Protein AF-A0A6B3F1A6-F1 (afdb_monomer)

Mean predicted aligned error: 8.01 Å

Sequence (95 aa):
SVPAAGVPWFLTLFGRDSLLTSFFVLPYRPATAAATLRALAALQGTGYDAERGEEPGRIVHEVRHGELAHFRQVPYGRYYGSVDATPLFLALLGA

Structure (mmCIF, N/CA/C/O backbone):
data_AF-A0A6B3F1A6-F1
#
_entry.id   AF-A0A6B3F1A6-F1
#
loop_
_atom_site.group_PDB
_atom_site.id
_atom_site.type_symbol
_atom_site.label_atom_id
_atom_site.label_alt_id
_atom_site.label_comp_id
_atom_site.label_asym_id
_atom_site.label_entity_id
_atom_site.label_seq_id
_atom_site.pdbx_PDB_ins_code
_atom_site.Cartn_x
_atom_site.Cartn_y
_atom_site.Cartn_z
_atom_site.occupancy
_atom_site.B_iso_or_equiv
_atom_site.auth_seq_id
_atom_site.auth_comp_id
_atom_site.auth_asym_id
_atom_site.auth_atom_id
_atom_site.pdbx_PDB_model_num
ATOM 1 N N . SER A 1 1 ? -14.386 -7.659 3.840 1.00 48.28 1 SER A N 1
ATOM 2 C CA . SER A 1 1 ? -14.480 -7.275 2.418 1.00 48.28 1 SER A CA 1
ATOM 3 C C . SER A 1 1 ? -13.424 -6.223 2.140 1.00 48.28 1 SER A C 1
ATOM 5 O O . SER A 1 1 ? -13.051 -5.508 3.063 1.00 48.28 1 SER A O 1
ATOM 7 N N . VAL A 1 2 ? -12.904 -6.166 0.915 1.00 41.78 2 VAL A N 1
ATOM 8 C CA . VAL A 1 2 ? -11.955 -5.128 0.486 1.00 41.78 2 VAL A CA 1
ATOM 9 C C . VAL A 1 2 ? -12.767 -3.979 -0.123 1.00 41.78 2 VAL A C 1
ATOM 11 O O . VAL A 1 2 ? -13.635 -4.268 -0.951 1.00 41.78 2 VAL A O 1
ATOM 14 N N . PRO A 1 3 ? -12.572 -2.717 0.298 1.00 48.72 3 PRO A N 1
ATOM 15 C CA . PRO A 1 3 ? -13.253 -1.587 -0.323 1.00 48.72 3 PRO A CA 1
ATOM 16 C C . PRO A 1 3 ? -12.764 -1.415 -1.768 1.00 48.72 3 PRO A C 1
ATOM 18 O O . PRO A 1 3 ? -11.565 -1.405 -2.028 1.00 48.72 3 PRO A O 1
ATOM 21 N N . ALA A 1 4 ? -13.701 -1.306 -2.707 1.00 52.59 4 ALA A N 1
ATOM 22 C CA . ALA A 1 4 ? -13.416 -0.872 -4.071 1.00 52.59 4 ALA A CA 1
ATOM 23 C C . ALA A 1 4 ? -13.470 0.661 -4.121 1.00 52.59 4 ALA A C 1
ATOM 25 O O . ALA A 1 4 ? -14.292 1.261 -3.425 1.00 52.59 4 ALA A O 1
ATOM 26 N N . ALA A 1 5 ? -12.633 1.291 -4.948 1.00 50.53 5 ALA A N 1
ATOM 27 C CA . ALA A 1 5 ? -12.593 2.751 -5.066 1.00 50.53 5 ALA A CA 1
ATOM 28 C C . ALA A 1 5 ? -13.882 3.349 -5.685 1.00 50.53 5 ALA A C 1
ATOM 30 O O . ALA A 1 5 ? -14.141 4.538 -5.523 1.00 50.53 5 ALA A O 1
ATOM 31 N N . GLY A 1 6 ? -14.743 2.533 -6.314 1.00 39.03 6 GLY A N 1
ATOM 32 C CA . GLY A 1 6 ? -16.091 2.937 -6.739 1.00 39.03 6 GLY A CA 1
ATOM 33 C C . GLY A 1 6 ? -16.635 2.186 -7.963 1.00 39.03 6 GLY A C 1
ATOM 34 O O . GLY A 1 6 ? -15.917 1.864 -8.904 1.00 39.03 6 GLY A O 1
ATOM 35 N N . VAL A 1 7 ? -17.939 1.912 -7.983 1.00 33.25 7 VAL A N 1
ATOM 36 C CA . VAL A 1 7 ? -18.639 1.313 -9.140 1.00 33.25 7 VAL A CA 1
ATOM 37 C C . VAL A 1 7 ? -18.965 2.421 -10.161 1.00 33.25 7 VAL A C 1
ATOM 39 O O . VAL A 1 7 ? -19.289 3.525 -9.721 1.00 33.25 7 VAL A O 1
ATOM 42 N N . PRO A 1 8 ? -18.938 2.195 -11.496 1.00 39.56 8 PRO A N 1
ATOM 43 C CA . PRO A 1 8 ? -18.622 0.961 -12.231 1.00 39.56 8 PRO A CA 1
ATOM 44 C C . PRO A 1 8 ? -17.196 0.889 -12.808 1.00 39.56 8 PRO A C 1
ATOM 46 O O . PRO A 1 8 ? -16.825 -0.143 -13.356 1.00 39.56 8 PRO A O 1
ATOM 49 N N . TRP A 1 9 ? -16.387 1.941 -12.669 1.00 40.59 9 TRP A N 1
ATOM 50 C CA . TRP A 1 9 ? -15.084 2.049 -13.344 1.00 40.59 9 TRP A CA 1
ATOM 51 C C . TRP A 1 9 ? -13.866 1.809 -12.430 1.00 40.59 9 TRP A C 1
ATOM 53 O O . TRP A 1 9 ? -12.748 1.746 -12.932 1.00 40.59 9 TRP A O 1
ATOM 63 N N . PHE A 1 10 ? -14.068 1.616 -11.118 1.00 46.38 10 PHE A N 1
ATOM 64 C CA . PHE A 1 10 ? -13.009 1.373 -10.126 1.00 46.38 10 PHE A CA 1
ATOM 65 C C . PHE A 1 10 ? -13.259 0.100 -9.296 1.00 46.38 10 PHE A C 1
ATOM 67 O O . PHE A 1 10 ? -13.120 0.075 -8.069 1.00 46.38 10 PHE A O 1
ATOM 74 N N . LEU A 1 11 ? -13.612 -0.997 -9.974 1.00 48.34 11 LEU A N 1
ATOM 75 C CA . LEU A 1 11 ? -13.561 -2.364 -9.427 1.00 48.34 11 LEU A CA 1
ATOM 76 C C . LEU A 1 11 ? -12.113 -2.887 -9.424 1.00 48.34 11 LEU A C 1
ATOM 78 O O . LEU A 1 11 ? -11.812 -3.986 -9.885 1.00 48.34 11 LEU A O 1
ATOM 82 N N . THR A 1 12 ? -11.201 -2.053 -8.943 1.00 55.81 12 THR A N 1
ATOM 83 C CA . THR A 1 12 ? -9.759 -2.266 -8.954 1.00 55.81 12 THR A CA 1
ATOM 84 C C . THR A 1 12 ? -9.208 -1.887 -7.583 1.00 55.81 12 THR A C 1
ATOM 86 O O . THR A 1 12 ? -9.702 -0.971 -6.923 1.00 55.81 12 THR A O 1
ATOM 89 N N . LEU A 1 13 ? -8.223 -2.641 -7.095 1.00 66.69 13 LEU A N 1
ATOM 90 C CA . LEU A 1 13 ? -7.587 -2.348 -5.814 1.00 66.69 13 LEU A CA 1
ATOM 91 C C . LEU A 1 13 ? -6.656 -1.147 -5.998 1.00 66.69 13 LEU A C 1
ATOM 93 O O . LEU A 1 13 ? -5.626 -1.277 -6.659 1.00 66.69 13 LEU A O 1
ATOM 97 N N . PHE A 1 14 ? -7.000 -0.013 -5.388 1.00 83.44 14 PHE A N 1
ATOM 98 C CA . PHE A 1 14 ? -6.104 1.132 -5.240 1.00 83.44 14 PHE A CA 1
ATOM 99 C C . PHE A 1 14 ? -5.496 1.137 -3.842 1.00 83.44 14 PHE A C 1
ATOM 101 O O . PHE A 1 14 ? -6.224 1.195 -2.848 1.00 83.44 14 PHE A O 1
ATOM 108 N N . GLY A 1 15 ? -4.165 1.076 -3.757 1.00 86.94 15 GLY A N 1
ATOM 109 C CA . GLY A 1 15 ? -3.433 0.964 -2.497 1.00 86.94 15 GLY A CA 1
ATOM 110 C C . GLY A 1 15 ? -3.746 2.108 -1.541 1.00 86.94 15 GLY A C 1
ATOM 111 O O . GLY A 1 15 ? -4.259 1.868 -0.451 1.00 86.94 15 GLY A O 1
ATOM 112 N N . ARG A 1 16 ? -3.509 3.355 -1.972 1.00 94.25 16 ARG A N 1
ATOM 113 C CA . ARG A 1 16 ? -3.753 4.567 -1.166 1.00 94.25 16 ARG A CA 1
ATOM 114 C C . ARG A 1 16 ? -5.186 4.627 -0.645 1.00 94.25 16 ARG A C 1
ATOM 116 O O . ARG A 1 16 ? -5.395 4.775 0.556 1.00 94.25 16 ARG A O 1
ATOM 123 N N . ASP A 1 17 ? -6.155 4.503 -1.540 1.00 92.31 17 ASP A N 1
ATOM 124 C CA . ASP A 1 17 ? -7.561 4.726 -1.204 1.00 92.31 17 ASP A CA 1
ATOM 125 C C . ASP A 1 17 ? -8.067 3.649 -0.245 1.00 92.31 17 ASP A C 1
ATOM 127 O O . ASP A 1 17 ? -8.760 3.949 0.730 1.00 92.31 17 ASP A O 1
ATOM 131 N N . SER A 1 18 ? -7.643 2.400 -0.459 1.00 92.19 18 SER A N 1
ATOM 132 C CA . SER A 1 18 ? -7.953 1.292 0.444 1.00 92.19 18 SER A CA 1
ATOM 133 C C . SER A 1 18 ? -7.319 1.493 1.819 1.00 92.19 18 SER A C 1
ATOM 135 O O . SER A 1 18 ? -7.968 1.226 2.828 1.00 92.19 18 SER A O 1
ATOM 137 N N . LEU A 1 19 ? -6.072 1.976 1.879 1.00 96.50 19 LEU A N 1
ATOM 138 C CA . LEU A 1 19 ? -5.355 2.235 3.131 1.00 96.50 19 LEU A CA 1
ATOM 139 C C . LEU A 1 19 ? -6.002 3.364 3.936 1.00 96.50 19 LEU A C 1
ATOM 141 O O . LEU A 1 19 ? -6.295 3.168 5.113 1.00 96.50 19 LEU A O 1
ATOM 145 N N . LEU A 1 20 ? -6.280 4.509 3.309 1.00 96.50 20 LEU A N 1
ATOM 146 C CA . LEU A 1 20 ? -6.928 5.644 3.975 1.00 96.50 20 LEU A CA 1
ATOM 147 C C . LEU A 1 20 ? -8.347 5.300 4.431 1.00 96.50 20 LEU A C 1
ATOM 149 O O . LEU A 1 20 ? -8.720 5.590 5.567 1.00 96.50 20 LEU A O 1
ATOM 153 N N . THR A 1 21 ? -9.120 4.618 3.583 1.00 95.00 21 THR A N 1
ATOM 154 C CA . THR A 1 21 ? -10.462 4.153 3.955 1.00 95.00 21 THR A CA 1
ATOM 155 C C . THR A 1 21 ? -10.391 3.219 5.157 1.00 95.00 21 THR A C 1
ATOM 157 O O . THR A 1 21 ? -11.127 3.412 6.124 1.00 95.00 21 THR A O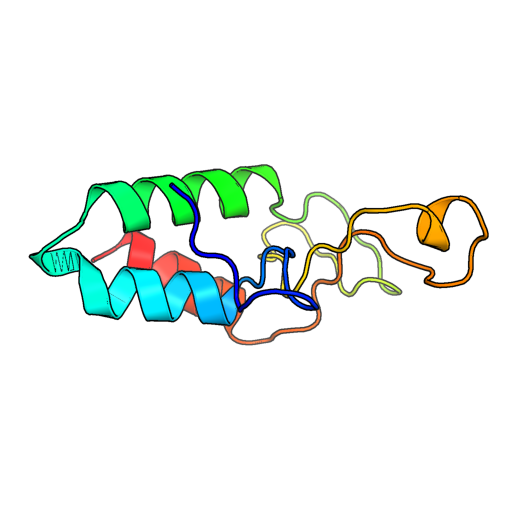 1
ATOM 160 N N . SER A 1 22 ? -9.482 2.237 5.131 1.00 95.88 22 SER A N 1
ATOM 161 C CA . SER A 1 22 ? -9.274 1.315 6.249 1.00 95.88 22 SER A CA 1
ATOM 162 C C . SER A 1 22 ? -8.853 2.029 7.530 1.00 95.88 22 SER A C 1
ATOM 164 O O . SER A 1 22 ? -9.329 1.649 8.597 1.00 95.88 22 SER A O 1
ATOM 166 N N . PHE A 1 23 ? -8.027 3.071 7.431 1.00 96.44 23 PHE A N 1
ATOM 167 C CA . PHE A 1 23 ? -7.655 3.919 8.561 1.00 96.44 23 PHE A CA 1
ATOM 168 C C . PHE A 1 23 ? -8.861 4.621 9.183 1.00 96.44 23 PHE A C 1
ATOM 170 O O . PHE A 1 23 ? -9.067 4.533 10.392 1.00 96.44 23 PHE A O 1
ATOM 177 N N . PHE A 1 24 ? -9.690 5.282 8.372 1.00 96.75 24 PHE A N 1
ATOM 178 C CA . PHE A 1 24 ? -10.846 6.023 8.882 1.00 96.75 24 PHE A CA 1
ATOM 179 C C . PHE A 1 24 ? -11.884 5.123 9.549 1.00 96.75 24 PHE A C 1
ATOM 181 O O . PHE A 1 24 ? -12.519 5.528 10.522 1.00 96.75 24 PHE A O 1
ATOM 188 N N . VAL A 1 25 ? -12.053 3.894 9.056 1.00 96.12 25 VAL A N 1
ATOM 189 C CA . VAL A 1 25 ? -13.011 2.946 9.638 1.00 96.12 25 VAL A CA 1
ATOM 190 C C . VAL A 1 25 ? -12.403 2.049 10.715 1.00 96.12 25 VAL A C 1
ATOM 192 O O . VAL A 1 25 ? -13.148 1.265 11.301 1.00 96.12 25 VAL A O 1
ATOM 195 N N . LEU A 1 26 ? -11.097 2.138 10.998 1.00 96.69 26 LEU A N 1
ATOM 196 C CA . LEU A 1 26 ? -10.377 1.228 11.900 1.00 96.69 26 LEU A CA 1
ATOM 197 C C . LEU A 1 26 ? -11.058 1.056 13.274 1.00 96.69 26 LEU A C 1
ATOM 199 O O . LEU A 1 26 ? -11.283 -0.098 13.648 1.00 96.69 26 LEU A O 1
ATOM 203 N N . PRO A 1 27 ? -11.499 2.123 13.981 1.00 96.75 27 PRO A N 1
ATOM 204 C CA . PRO A 1 27 ? -12.145 1.981 15.292 1.00 96.75 27 PRO A CA 1
ATOM 205 C C . PRO A 1 27 ? -13.470 1.203 15.259 1.00 96.75 27 PRO A C 1
ATOM 207 O O . PRO A 1 27 ? -13.909 0.675 16.277 1.00 96.75 27 PRO A O 1
ATOM 210 N N . TYR A 1 28 ? -14.119 1.132 14.094 1.00 95.88 28 TYR A N 1
ATOM 211 C CA . TYR A 1 28 ? -15.460 0.560 13.929 1.00 95.88 28 TYR A CA 1
ATOM 212 C C . TYR A 1 28 ? -15.463 -0.752 13.131 1.00 95.88 28 TYR A C 1
ATOM 214 O O . TYR A 1 28 ? -16.389 -1.557 13.238 1.00 95.88 28 TYR A O 1
ATOM 222 N N . ARG A 1 29 ? -14.463 -0.959 12.266 1.00 94.06 29 ARG A N 1
ATOM 223 C CA . ARG A 1 29 ? -14.389 -2.045 11.275 1.00 94.06 29 ARG A CA 1
ATOM 224 C C . ARG A 1 29 ? -12.945 -2.573 11.127 1.00 94.06 29 ARG A C 1
ATOM 226 O O . ARG A 1 29 ? -12.439 -2.615 10.000 1.00 94.06 29 ARG A O 1
ATOM 233 N N . PRO A 1 30 ? -12.286 -3.058 12.198 1.00 94.50 30 PRO A N 1
ATOM 234 C CA . PRO A 1 30 ? -10.878 -3.486 12.156 1.00 94.50 30 PRO A CA 1
ATOM 235 C C . PRO A 1 30 ? -10.610 -4.641 11.177 1.00 94.50 30 PRO A C 1
ATOM 237 O O . PRO A 1 30 ? -9.543 -4.736 10.573 1.00 94.50 30 PRO A O 1
ATOM 240 N N . ALA A 1 31 ? -11.615 -5.484 10.924 1.00 94.12 31 ALA A N 1
ATOM 241 C CA . ALA A 1 31 ? -11.529 -6.537 9.914 1.00 94.12 31 ALA A CA 1
ATOM 242 C C . ALA A 1 31 ? -11.276 -5.999 8.489 1.00 94.12 31 ALA A C 1
ATOM 244 O O . ALA A 1 31 ? -10.689 -6.706 7.669 1.00 94.12 31 ALA A O 1
ATOM 245 N N . THR A 1 32 ? -11.691 -4.761 8.187 1.00 92.69 32 THR A N 1
ATOM 246 C CA . THR A 1 32 ? -11.429 -4.105 6.893 1.00 92.69 32 THR A CA 1
ATOM 247 C C . THR A 1 32 ? -9.952 -3.759 6.755 1.00 92.69 32 THR A C 1
ATOM 249 O O . THR A 1 32 ? -9.355 -4.071 5.731 1.00 92.69 32 THR A O 1
ATOM 252 N N . ALA A 1 33 ? -9.333 -3.207 7.804 1.00 94.25 33 ALA A N 1
ATOM 253 C CA . ALA A 1 33 ? -7.898 -2.939 7.826 1.00 94.25 33 ALA A CA 1
ATOM 254 C C . ALA A 1 33 ? -7.085 -4.226 7.642 1.00 94.25 33 ALA A C 1
ATOM 256 O O . ALA A 1 33 ? -6.251 -4.296 6.740 1.00 94.25 33 ALA A O 1
ATOM 257 N N . ALA A 1 34 ? -7.412 -5.283 8.392 1.00 94.81 34 ALA A N 1
ATOM 258 C CA . ALA A 1 34 ? -6.753 -6.581 8.25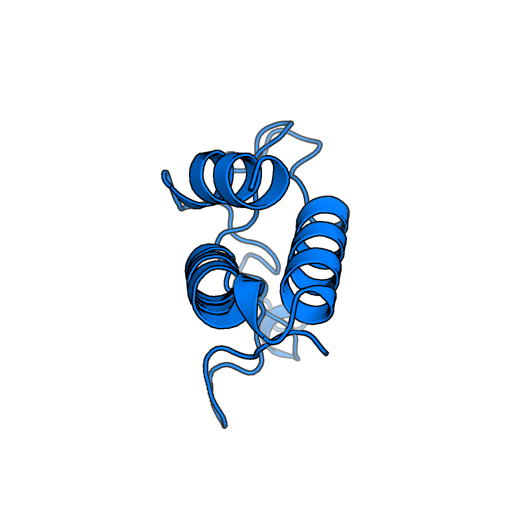0 1.00 94.81 34 ALA A CA 1
ATOM 259 C C . ALA A 1 34 ? -6.908 -7.177 6.837 1.00 94.81 34 ALA A C 1
ATOM 261 O O . ALA A 1 34 ? -5.961 -7.749 6.296 1.00 94.81 34 ALA A O 1
ATOM 262 N N . ALA A 1 35 ? -8.088 -7.052 6.222 1.00 93.19 35 ALA A N 1
ATOM 263 C CA . ALA A 1 35 ? -8.316 -7.520 4.856 1.00 93.19 35 ALA A CA 1
ATOM 264 C C . ALA A 1 35 ? -7.514 -6.708 3.824 1.00 93.19 35 ALA A C 1
ATOM 266 O O . ALA A 1 35 ? -6.878 -7.306 2.958 1.00 93.19 35 ALA A O 1
ATOM 267 N N . THR A 1 36 ? -7.500 -5.376 3.944 1.00 93.88 36 THR A N 1
ATOM 268 C CA . THR A 1 36 ? -6.712 -4.482 3.082 1.00 93.88 36 THR A CA 1
ATOM 269 C C . THR A 1 36 ? -5.218 -4.781 3.187 1.00 93.88 36 THR A C 1
ATOM 271 O O . THR A 1 36 ? -4.569 -4.969 2.160 1.00 93.88 36 THR A O 1
ATOM 274 N N . LEU A 1 37 ? -4.679 -4.903 4.405 1.00 96.19 37 LEU A N 1
ATOM 275 C CA . LEU A 1 37 ? -3.267 -5.229 4.628 1.00 96.19 37 LEU A CA 1
ATOM 276 C C . LEU A 1 37 ? -2.896 -6.577 3.997 1.00 96.19 37 LEU A C 1
ATOM 278 O O . LEU A 1 37 ? -1.904 -6.660 3.282 1.00 96.19 37 LEU A O 1
ATOM 282 N N . ARG A 1 38 ? -3.709 -7.625 4.182 1.00 95.44 38 ARG A N 1
ATOM 283 C CA . ARG A 1 38 ? -3.448 -8.936 3.557 1.00 95.44 38 ARG A CA 1
ATOM 284 C C . ARG A 1 38 ? -3.502 -8.880 2.032 1.00 95.44 38 ARG A C 1
ATOM 286 O O . ARG A 1 38 ? -2.647 -9.472 1.382 1.00 95.44 38 ARG A O 1
ATOM 293 N N . ALA A 1 39 ? -4.486 -8.180 1.468 1.00 90.69 39 ALA A N 1
ATOM 294 C CA . ALA A 1 39 ? -4.617 -8.040 0.021 1.00 90.69 39 ALA A CA 1
ATOM 295 C C . ALA A 1 39 ? -3.409 -7.308 -0.584 1.00 90.69 39 ALA A C 1
ATOM 297 O O . ALA A 1 39 ? -2.851 -7.769 -1.576 1.00 90.69 39 ALA A O 1
ATOM 298 N N . LEU A 1 40 ? -2.970 -6.210 0.039 1.00 94.06 40 LEU A N 1
ATOM 299 C CA . LEU A 1 40 ? -1.803 -5.451 -0.412 1.00 94.06 40 LEU A CA 1
ATOM 300 C C . LEU A 1 40 ? -0.491 -6.212 -0.198 1.00 94.06 40 LEU A C 1
ATOM 302 O O . LEU A 1 40 ? 0.362 -6.178 -1.079 1.00 94.06 40 LEU A O 1
ATOM 306 N N . ALA A 1 41 ? -0.346 -6.949 0.906 1.00 95.75 41 ALA A N 1
ATOM 307 C CA . ALA A 1 41 ? 0.823 -7.793 1.154 1.00 95.75 41 ALA A CA 1
ATOM 308 C C . ALA A 1 41 ? 0.955 -8.918 0.113 1.00 95.75 41 ALA A C 1
ATOM 310 O O . ALA A 1 41 ? 2.048 -9.187 -0.371 1.00 95.75 41 ALA A O 1
ATOM 311 N N . ALA A 1 42 ? -0.161 -9.527 -0.303 1.00 93.31 42 ALA A N 1
ATOM 312 C CA . ALA A 1 42 ? -0.174 -10.540 -1.364 1.00 93.31 42 ALA A CA 1
ATOM 313 C C . ALA A 1 42 ? 0.231 -9.992 -2.749 1.00 93.31 42 ALA A C 1
ATOM 315 O O . ALA A 1 42 ? 0.491 -10.760 -3.676 1.00 93.31 42 ALA A O 1
ATOM 316 N N . LEU A 1 43 ? 0.258 -8.667 -2.898 1.00 93.12 43 LEU A N 1
ATOM 317 C CA . LEU A 1 43 ? 0.604 -7.948 -4.121 1.00 93.12 43 LEU A CA 1
ATOM 318 C C . LEU A 1 43 ? 1.856 -7.079 -3.944 1.00 93.12 43 LEU A C 1
ATOM 320 O O . LEU A 1 43 ? 2.128 -6.240 -4.800 1.00 93.12 43 LEU A O 1
ATOM 324 N N . GLN A 1 44 ? 2.587 -7.246 -2.839 1.00 95.94 44 GLN A N 1
ATOM 325 C CA . GLN A 1 44 ? 3.822 -6.519 -2.586 1.00 95.94 44 GLN A CA 1
ATOM 326 C C . GLN A 1 44 ? 4.847 -6.844 -3.677 1.00 95.94 44 GLN A C 1
ATOM 328 O O . GLN A 1 44 ? 4.969 -7.994 -4.102 1.00 95.94 44 GLN A O 1
ATOM 333 N N . GLY A 1 45 ? 5.572 -5.821 -4.128 1.00 95.56 45 GLY A N 1
ATOM 334 C CA . GLY A 1 45 ? 6.634 -5.967 -5.112 1.00 95.56 45 GLY A CA 1
ATOM 335 C C . GLY A 1 45 ? 7.706 -6.931 -4.614 1.00 95.56 45 GLY A C 1
ATOM 336 O O . GLY A 1 45 ? 8.117 -6.873 -3.450 1.00 95.56 45 GLY A O 1
ATOM 337 N N . THR A 1 46 ? 8.141 -7.830 -5.492 1.00 96.25 46 THR A N 1
ATOM 338 C CA . THR A 1 46 ? 9.145 -8.869 -5.180 1.00 96.25 46 THR A CA 1
ATOM 339 C C . THR A 1 46 ? 10.350 -8.820 -6.111 1.00 96.25 46 THR A C 1
ATOM 341 O O . THR A 1 46 ? 11.387 -9.397 -5.788 1.00 96.25 46 THR A O 1
ATOM 344 N N . GLY A 1 47 ? 10.233 -8.124 -7.242 1.00 95.38 47 GLY A N 1
ATOM 345 C CA . GLY A 1 47 ? 11.310 -7.935 -8.205 1.00 95.38 47 GLY A CA 1
ATOM 346 C C . GLY A 1 47 ? 11.579 -6.465 -8.492 1.00 95.38 47 GLY A C 1
ATOM 347 O O . GLY A 1 47 ? 10.995 -5.573 -7.883 1.00 95.38 47 GLY A O 1
ATOM 348 N N . TYR A 1 48 ? 12.474 -6.241 -9.448 1.00 96.69 48 TYR A N 1
ATOM 349 C CA . TYR A 1 48 ? 12.729 -4.927 -10.020 1.00 96.69 48 TYR A CA 1
ATOM 350 C C . TYR A 1 48 ? 12.114 -4.866 -11.417 1.00 96.69 48 TYR A C 1
ATOM 352 O O . TYR A 1 48 ? 12.487 -5.649 -12.292 1.00 96.69 48 TYR A O 1
ATOM 360 N N . ASP A 1 49 ? 11.186 -3.937 -11.618 1.00 93.75 49 ASP A N 1
ATOM 361 C CA . ASP A 1 49 ? 10.560 -3.648 -12.910 1.00 93.75 49 ASP A CA 1
ATOM 362 C C . ASP A 1 49 ? 10.418 -2.124 -13.029 1.00 93.75 49 ASP A C 1
ATOM 364 O O . ASP A 1 49 ? 9.529 -1.513 -12.430 1.00 93.75 49 ASP A O 1
ATOM 368 N N . ALA A 1 50 ? 11.328 -1.502 -13.783 1.00 92.44 50 ALA A N 1
ATOM 369 C CA . ALA A 1 50 ? 11.367 -0.049 -13.959 1.00 92.44 50 ALA A CA 1
ATOM 370 C C . ALA A 1 50 ? 10.113 0.492 -14.664 1.00 92.44 50 ALA A C 1
ATOM 372 O O . ALA A 1 50 ? 9.700 1.624 -14.425 1.00 92.44 50 ALA A O 1
ATOM 373 N N . GLU A 1 51 ? 9.496 -0.330 -15.507 1.00 89.88 51 GLU A N 1
ATOM 374 C CA . GLU A 1 51 ? 8.308 -0.007 -1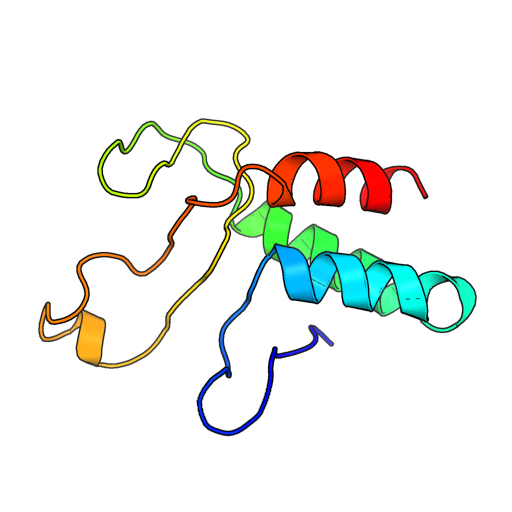6.284 1.00 89.88 51 GLU A CA 1
ATOM 375 C C . GLU A 1 51 ? 7.061 0.091 -15.388 1.00 89.88 51 GLU A C 1
ATOM 377 O O . GLU A 1 51 ? 6.227 0.987 -15.552 1.00 89.88 51 GLU A O 1
ATOM 382 N N . ARG A 1 52 ? 6.965 -0.785 -14.382 1.00 88.62 52 ARG A N 1
ATOM 383 C CA . ARG A 1 52 ? 5.892 -0.778 -13.369 1.00 88.62 52 ARG A CA 1
ATOM 384 C C . ARG A 1 52 ? 6.208 0.068 -12.140 1.00 88.62 52 ARG A C 1
ATOM 386 O O . ARG A 1 52 ? 5.306 0.285 -11.326 1.00 88.62 52 ARG A O 1
ATOM 393 N N . GLY A 1 53 ? 7.459 0.494 -11.979 1.00 93.00 53 GLY A N 1
ATOM 394 C CA . GLY A 1 53 ? 7.981 1.060 -10.732 1.00 93.00 53 GLY A CA 1
ATOM 395 C C . GLY A 1 53 ? 8.071 0.036 -9.593 1.00 93.00 53 GLY A C 1
ATOM 396 O O . GLY A 1 53 ? 8.007 0.420 -8.423 1.00 93.00 53 GLY A O 1
ATOM 397 N N . GLU A 1 54 ? 8.131 -1.262 -9.917 1.00 95.44 54 GLU A N 1
ATOM 398 C CA . GLU A 1 54 ? 8.223 -2.332 -8.922 1.00 95.44 54 GLU A CA 1
ATOM 399 C C . GLU A 1 54 ? 9.639 -2.401 -8.351 1.00 95.44 54 GLU A C 1
ATOM 401 O O . GLU A 1 54 ? 10.624 -2.432 -9.089 1.00 95.44 54 GLU A O 1
ATOM 406 N N . GLU A 1 55 ? 9.709 -2.475 -7.028 1.00 96.56 55 GLU A N 1
ATOM 407 C CA . GLU A 1 55 ? 10.914 -2.774 -6.264 1.00 96.56 55 GLU A CA 1
ATOM 408 C C . GLU A 1 55 ? 10.533 -3.746 -5.134 1.00 96.56 55 GLU A C 1
ATOM 410 O O . GLU A 1 55 ? 9.375 -3.747 -4.692 1.00 96.56 55 GLU A O 1
ATOM 415 N N . PRO A 1 56 ? 11.467 -4.552 -4.603 1.00 97.31 56 PRO A N 1
ATOM 416 C CA . PRO A 1 56 ? 11.195 -5.379 -3.437 1.00 97.31 56 PRO A CA 1
ATOM 417 C C . PRO A 1 56 ? 10.648 -4.545 -2.271 1.00 97.31 56 PRO A C 1
ATOM 419 O O . PRO A 1 56 ? 11.270 -3.586 -1.819 1.00 97.31 56 PRO A O 1
ATOM 422 N N . GLY A 1 57 ? 9.462 -4.907 -1.784 1.00 96.31 57 GLY A N 1
ATOM 423 C CA . GLY A 1 57 ? 8.811 -4.239 -0.657 1.00 96.31 57 GLY A CA 1
ATOM 424 C C . GLY A 1 57 ? 7.813 -3.135 -1.031 1.00 96.31 57 GLY A C 1
ATOM 425 O O . GLY A 1 57 ? 7.019 -2.734 -0.172 1.00 96.31 57 GLY A O 1
ATOM 426 N N . ARG A 1 58 ? 7.786 -2.676 -2.291 1.00 96.38 58 ARG A N 1
ATOM 427 C CA . ARG A 1 58 ? 6.822 -1.674 -2.782 1.00 96.38 58 ARG A CA 1
ATOM 428 C C . ARG A 1 58 ? 5.383 -2.160 -2.627 1.00 96.38 58 ARG A C 1
ATOM 430 O O . ARG A 1 58 ? 5.051 -3.274 -3.024 1.00 96.38 58 ARG A O 1
ATOM 437 N N . ILE A 1 59 ? 4.500 -1.292 -2.140 1.00 96.62 59 ILE A N 1
ATOM 438 C CA . ILE A 1 59 ? 3.057 -1.552 -2.144 1.00 96.62 59 ILE A CA 1
ATOM 439 C C . ILE A 1 59 ? 2.443 -1.024 -3.438 1.00 96.62 59 ILE A C 1
ATOM 441 O O . ILE A 1 59 ? 2.769 0.076 -3.895 1.00 96.62 59 ILE A O 1
ATOM 445 N N . VAL A 1 60 ? 1.573 -1.838 -4.039 1.00 93.50 60 VAL A N 1
ATOM 446 C CA . VAL A 1 60 ? 0.918 -1.534 -5.313 1.00 93.50 60 VAL A CA 1
ATOM 447 C C . VAL A 1 60 ? 0.057 -0.275 -5.196 1.00 93.50 60 VAL A C 1
ATOM 449 O O . VAL A 1 60 ? -0.706 -0.105 -4.244 1.00 93.50 60 VAL A O 1
ATOM 452 N N . HIS A 1 61 ? 0.187 0.621 -6.172 1.00 92.12 61 HIS A N 1
ATOM 453 C CA . HIS A 1 61 ? -0.672 1.794 -6.284 1.00 92.12 61 HIS A CA 1
ATOM 454 C C . HIS A 1 61 ? -2.043 1.396 -6.824 1.00 92.12 61 HIS A C 1
ATOM 456 O O . HIS A 1 61 ? -3.058 1.788 -6.257 1.00 92.12 61 HIS A O 1
ATOM 462 N N . GLU A 1 62 ? -2.057 0.604 -7.895 1.00 89.38 62 GLU A N 1
ATOM 463 C CA . GLU A 1 62 ? -3.269 0.181 -8.589 1.00 89.38 62 GLU A CA 1
ATOM 464 C C . GLU A 1 62 ? -3.097 -1.222 -9.194 1.00 89.38 62 GLU A C 1
ATOM 466 O O . GLU A 1 62 ? -2.066 -1.532 -9.802 1.00 89.38 62 GLU A O 1
ATOM 471 N N . VAL A 1 63 ? -4.133 -2.057 -9.070 1.00 83.69 63 VAL A N 1
ATOM 472 C CA . VAL A 1 63 ? -4.262 -3.338 -9.781 1.00 83.69 63 VAL A CA 1
ATOM 473 C C . VAL A 1 63 ? -5.415 -3.272 -10.768 1.00 83.69 63 VAL A C 1
ATOM 475 O O . VAL A 1 63 ? -6.561 -3.132 -10.353 1.00 83.69 63 VAL A O 1
ATOM 478 N N . ARG A 1 64 ? -5.148 -3.486 -12.057 1.00 73.88 64 ARG A N 1
ATOM 479 C CA . ARG A 1 64 ? -6.187 -3.563 -13.097 1.00 73.88 64 ARG A CA 1
ATOM 480 C C . ARG A 1 64 ? -6.410 -5.020 -13.520 1.00 73.88 64 ARG A C 1
ATOM 482 O O . ARG A 1 64 ? -5.444 -5.742 -13.754 1.00 73.88 64 ARG A O 1
ATOM 489 N N . HIS A 1 65 ? -7.669 -5.466 -13.603 1.00 56.88 65 HIS A N 1
ATOM 490 C CA . HIS A 1 65 ? -8.064 -6.802 -14.087 1.00 56.88 65 HIS A CA 1
ATOM 491 C C . HIS A 1 65 ? -9.132 -6.692 -15.190 1.00 56.88 65 HIS A C 1
ATOM 493 O O . HIS A 1 65 ? -10.090 -5.945 -15.029 1.00 56.88 65 HIS A O 1
ATOM 499 N N . GLY A 1 66 ? -8.990 -7.478 -16.268 1.00 50.75 66 GLY A N 1
ATOM 500 C CA . GLY A 1 66 ? -10.004 -7.656 -17.326 1.00 50.75 66 GLY A CA 1
ATOM 501 C C . GLY A 1 66 ? -9.510 -7.305 -18.738 1.00 50.75 66 GLY A C 1
ATOM 502 O O . GLY A 1 66 ? -8.854 -6.284 -18.898 1.00 50.75 66 GLY A O 1
ATOM 503 N N . GLU A 1 67 ? -9.801 -8.190 -19.707 1.00 44.59 67 GLU A N 1
ATOM 504 C CA . GLU A 1 67 ? -9.653 -8.223 -21.193 1.00 44.59 67 GLU A CA 1
ATOM 505 C C . GLU A 1 67 ? -8.719 -7.247 -21.958 1.00 44.59 67 GLU A C 1
ATOM 507 O O . GLU A 1 67 ? -8.123 -7.641 -22.958 1.00 44.59 67 GLU A O 1
A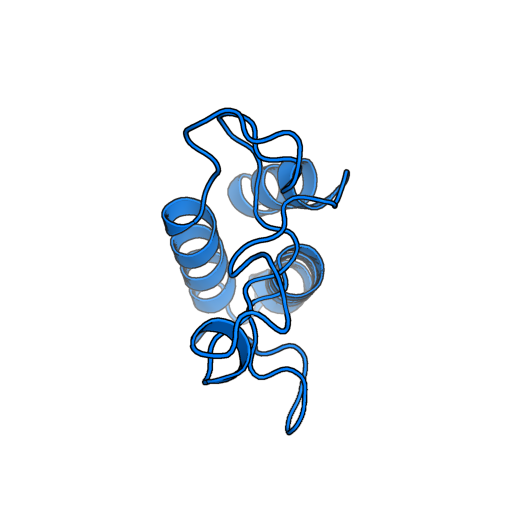TOM 512 N N . LEU A 1 68 ? -8.464 -6.029 -21.493 1.00 46.47 68 LEU A N 1
ATOM 513 C CA . LEU A 1 68 ? -7.452 -5.106 -22.029 1.00 46.47 68 LEU A CA 1
ATOM 514 C C . LEU A 1 68 ? -6.006 -5.606 -21.843 1.00 46.47 68 LEU A C 1
ATOM 516 O O . LEU A 1 68 ? -5.116 -5.223 -22.604 1.00 46.47 68 LEU A O 1
ATOM 520 N N . ALA A 1 69 ? -5.778 -6.498 -20.873 1.00 43.50 69 ALA A N 1
ATOM 521 C CA . ALA A 1 69 ? -4.519 -7.234 -20.724 1.00 43.50 69 ALA A CA 1
ATOM 522 C C . ALA A 1 69 ? -4.369 -8.365 -21.765 1.00 43.50 69 ALA A C 1
ATOM 524 O O . ALA A 1 69 ? -3.249 -8.697 -22.149 1.00 43.50 69 ALA A O 1
ATOM 525 N N . HIS A 1 70 ? -5.481 -8.922 -22.266 1.00 42.09 70 HIS A N 1
ATOM 526 C CA . HIS A 1 70 ? -5.481 -9.918 -23.346 1.00 42.09 70 HIS A CA 1
ATOM 527 C C . HIS A 1 70 ? -5.162 -9.265 -24.705 1.00 42.09 70 HIS A C 1
ATOM 529 O O . HIS A 1 70 ? -4.428 -9.838 -25.506 1.00 42.09 70 HIS A O 1
ATOM 535 N N . PHE A 1 71 ? -5.614 -8.021 -24.919 1.00 47.53 71 PHE A N 1
ATOM 536 C CA . PHE A 1 71 ? -5.360 -7.224 -26.131 1.00 47.53 71 PHE A CA 1
ATOM 537 C C . PHE A 1 71 ? -4.159 -6.254 -26.044 1.00 47.53 71 PHE A C 1
ATOM 539 O O . PHE A 1 71 ? -3.977 -5.432 -26.940 1.00 47.53 71 PHE A O 1
ATOM 546 N N . ARG A 1 72 ? -3.316 -6.340 -24.998 1.00 48.34 72 ARG A N 1
ATOM 547 C CA . ARG A 1 72 ? -2.104 -5.504 -24.792 1.00 48.34 72 ARG A CA 1
ATOM 548 C C . ARG A 1 72 ? -2.331 -3.979 -24.835 1.00 48.34 72 ARG A C 1
ATOM 550 O O . ARG 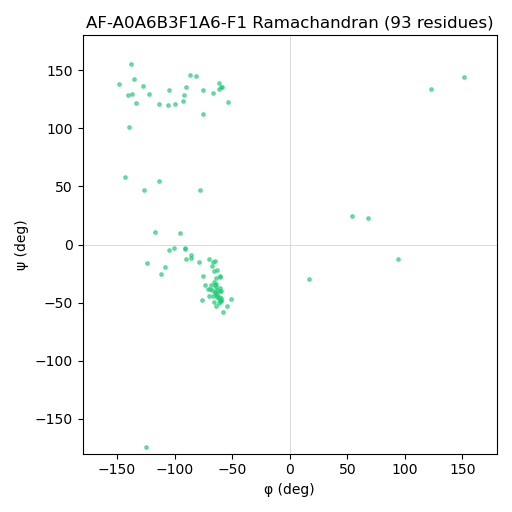A 1 72 ? -1.396 -3.228 -25.093 1.00 48.34 72 ARG A O 1
ATOM 557 N N . GLN A 1 73 ? -3.542 -3.498 -24.558 1.00 44.22 73 GLN A N 1
ATOM 558 C CA . GLN A 1 73 ? -3.857 -2.061 -24.586 1.00 44.22 73 GLN A CA 1
ATOM 559 C C . GLN A 1 73 ? -3.539 -1.335 -23.270 1.00 44.22 73 GLN A C 1
ATOM 561 O O . GLN A 1 73 ? -3.551 -0.107 -23.235 1.00 44.22 73 GLN A O 1
ATOM 566 N N . VAL A 1 74 ? -3.195 -2.067 -22.204 1.00 43.91 74 VAL A N 1
ATOM 567 C CA . VAL A 1 74 ? -2.548 -1.505 -21.010 1.00 43.91 74 VAL A CA 1
ATOM 568 C C . VAL A 1 74 ? -1.371 -2.415 -20.640 1.00 43.91 74 VAL A C 1
ATOM 570 O O . VAL A 1 74 ? -1.592 -3.608 -20.427 1.00 43.91 74 VAL A O 1
ATOM 573 N N . PRO A 1 75 ? -0.128 -1.907 -20.577 1.00 46.56 75 PRO A N 1
ATOM 574 C CA . PRO A 1 75 ? 1.052 -2.763 -20.452 1.00 46.56 75 PRO A CA 1
ATOM 575 C C . PRO A 1 75 ? 1.191 -3.466 -19.086 1.00 46.56 75 PRO A C 1
ATOM 577 O O . PRO A 1 75 ? 1.956 -4.423 -18.977 1.00 46.56 75 PRO A O 1
ATOM 580 N N . TYR A 1 76 ? 0.421 -3.078 -18.055 1.00 53.59 76 TYR A N 1
ATOM 581 C CA . TYR A 1 76 ? 0.609 -3.587 -16.691 1.00 53.59 76 TYR A CA 1
ATOM 582 C C . TYR A 1 76 ? -0.698 -3.935 -15.970 1.00 53.59 76 TYR A C 1
ATOM 584 O O . TYR A 1 76 ? -1.609 -3.118 -15.861 1.00 53.59 76 TYR A O 1
ATOM 592 N N . GLY A 1 77 ? -0.755 -5.143 -15.399 1.00 71.81 77 GLY A N 1
ATOM 593 C CA . GLY A 1 77 ? -1.804 -5.540 -14.448 1.00 71.81 77 GLY A CA 1
ATOM 594 C C . GLY A 1 77 ? -1.585 -4.996 -13.029 1.00 71.81 77 GLY A C 1
ATOM 595 O O . GLY A 1 77 ? -2.507 -5.016 -12.216 1.00 71.81 77 GLY A O 1
ATOM 596 N N . ARG A 1 78 ? -0.374 -4.509 -12.720 1.00 85.50 78 ARG A N 1
ATOM 597 C CA . ARG A 1 78 ? 0.027 -3.934 -11.426 1.00 85.50 78 ARG A CA 1
ATOM 598 C C . ARG A 1 78 ? 0.929 -2.733 -11.673 1.00 85.50 78 ARG A C 1
ATOM 600 O O . ARG A 1 78 ? 1.909 -2.861 -12.402 1.00 85.50 78 ARG A O 1
ATOM 607 N N . TYR A 1 79 ? 0.610 -1.605 -11.056 1.00 89.94 79 TYR A N 1
ATOM 608 C CA . TYR A 1 79 ? 1.419 -0.394 -11.122 1.00 89.94 79 TYR A CA 1
ATOM 609 C C . TYR A 1 79 ? 1.823 0.031 -9.713 1.00 89.94 79 TYR A C 1
ATOM 611 O O . TYR A 1 79 ? 0.978 0.144 -8.823 1.00 89.94 79 TYR A O 1
ATOM 619 N N . TYR A 1 80 ? 3.111 0.282 -9.510 1.00 93.44 80 TYR A N 1
ATOM 620 C CA . TYR A 1 80 ? 3.713 0.686 -8.244 1.00 93.44 80 TYR A CA 1
ATOM 621 C C . TYR A 1 80 ? 4.227 2.123 -8.391 1.00 93.44 80 TYR A C 1
ATOM 623 O O . TYR A 1 80 ? 5.393 2.407 -8.183 1.00 93.44 80 TYR A O 1
ATOM 631 N N . GLY A 1 81 ? 3.367 3.056 -8.804 1.00 90.38 81 GLY A N 1
ATOM 632 C CA . GLY A 1 81 ? 3.758 4.453 -9.038 1.00 90.38 81 GLY A CA 1
ATOM 633 C C . GLY A 1 81 ? 3.726 5.374 -7.820 1.00 90.38 81 GLY A C 1
ATOM 634 O O . GLY A 1 81 ? 4.217 6.494 -7.881 1.00 90.38 81 GLY A O 1
ATOM 635 N N . SER A 1 82 ? 3.140 4.951 -6.699 1.00 90.19 82 SER A N 1
ATOM 636 C CA . SER A 1 82 ? 2.820 5.849 -5.578 1.00 90.19 82 SER A CA 1
ATOM 637 C C . SER A 1 82 ? 3.897 5.929 -4.501 1.00 90.19 82 SER A C 1
ATOM 639 O O . SER A 1 82 ? 4.211 4.918 -3.880 1.00 90.19 82 SER A O 1
ATOM 641 N N . VAL A 1 83 ? 4.395 7.120 -4.195 1.00 93.88 83 VAL A N 1
ATOM 642 C CA . VAL A 1 83 ? 5.385 7.317 -3.118 1.00 93.88 83 VAL A CA 1
ATOM 643 C C . VAL A 1 83 ? 4.829 7.067 -1.709 1.00 93.88 83 VAL A C 1
ATOM 645 O O . VAL A 1 83 ? 5.589 6.852 -0.773 1.00 93.88 83 VAL A O 1
ATOM 648 N N . ASP A 1 84 ? 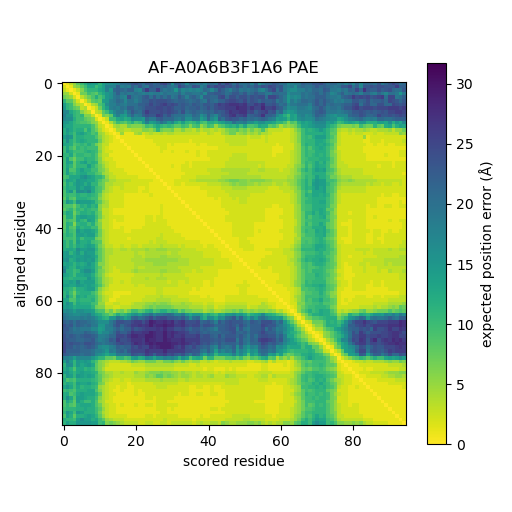3.508 7.075 -1.546 1.00 96.06 84 ASP A N 1
ATOM 649 C CA . ASP A 1 84 ? 2.846 7.092 -0.243 1.00 96.06 84 ASP A CA 1
ATOM 650 C C . ASP A 1 84 ? 2.149 5.780 0.144 1.00 96.06 84 ASP A C 1
ATOM 652 O O . ASP A 1 84 ? 1.922 5.551 1.327 1.00 96.06 84 ASP A O 1
ATOM 656 N N . ALA A 1 85 ? 1.843 4.882 -0.800 1.00 95.94 85 ALA A N 1
ATOM 657 C CA . ALA A 1 85 ? 1.176 3.618 -0.462 1.00 95.94 85 ALA A CA 1
ATOM 658 C C . ALA A 1 85 ? 2.008 2.756 0.503 1.00 95.94 85 ALA A C 1
ATOM 660 O O . ALA A 1 85 ? 1.459 2.185 1.441 1.00 95.94 85 ALA A O 1
ATOM 661 N N . THR A 1 86 ? 3.331 2.693 0.318 1.00 97.25 86 THR A N 1
ATOM 662 C CA . THR A 1 86 ? 4.223 1.939 1.212 1.00 97.25 86 THR A CA 1
ATOM 663 C C . THR A 1 86 ? 4.246 2.510 2.639 1.00 97.25 86 THR A C 1
ATOM 665 O O . THR A 1 86 ? 3.978 1.750 3.570 1.00 97.25 86 THR A O 1
ATOM 668 N N . PRO A 1 87 ? 4.508 3.813 2.876 1.00 97.94 87 PRO A N 1
ATOM 669 C CA . PRO A 1 87 ? 4.451 4.347 4.236 1.00 97.94 87 PRO A CA 1
ATOM 670 C C . PRO A 1 87 ? 3.039 4.299 4.844 1.00 97.94 87 PRO A C 1
ATOM 672 O O . PRO A 1 87 ? 2.916 4.004 6.030 1.00 97.94 87 PRO A O 1
ATOM 675 N N . LEU A 1 88 ? 1.970 4.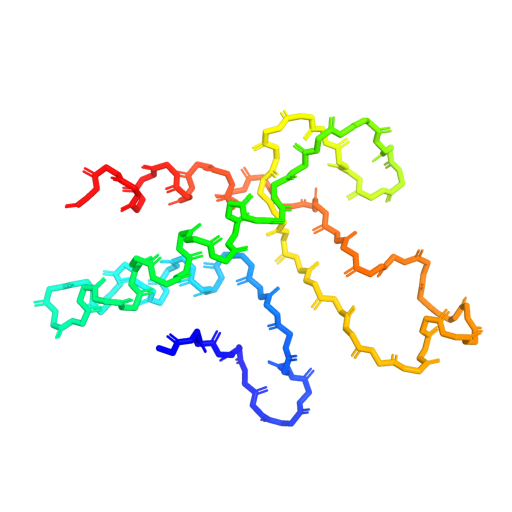496 4.061 1.00 97.94 88 LEU A N 1
ATOM 676 C CA . LEU A 1 88 ? 0.591 4.339 4.551 1.00 97.94 88 LEU A CA 1
ATOM 677 C C . LEU A 1 88 ? 0.281 2.895 4.975 1.00 97.94 88 LEU A C 1
ATOM 679 O O . LEU A 1 88 ? -0.423 2.686 5.961 1.00 97.94 88 LEU A O 1
ATOM 683 N N . PHE A 1 89 ? 0.819 1.900 4.266 1.00 98.19 89 PHE A N 1
ATOM 684 C CA . PHE A 1 89 ? 0.689 0.490 4.633 1.00 98.19 89 PHE A CA 1
ATOM 685 C C . PHE A 1 89 ? 1.324 0.207 5.993 1.00 98.19 89 PHE A C 1
ATOM 687 O O . PHE A 1 89 ? 0.692 -0.417 6.843 1.00 98.19 89 PHE A O 1
ATOM 694 N N . LEU A 1 90 ? 2.541 0.707 6.221 1.00 98.25 90 LEU A N 1
ATOM 695 C CA . LEU A 1 90 ? 3.236 0.544 7.499 1.00 98.25 90 LEU A CA 1
ATOM 696 C C . LEU A 1 90 ? 2.513 1.269 8.635 1.00 98.25 90 LEU A C 1
ATOM 698 O O . LEU A 1 90 ? 2.386 0.717 9.725 1.00 98.25 90 LEU A O 1
ATOM 702 N N . ALA A 1 91 ? 2.002 2.472 8.371 1.00 98.31 91 ALA A N 1
ATOM 703 C CA . ALA A 1 91 ? 1.228 3.211 9.354 1.00 98.31 91 ALA A CA 1
ATOM 704 C C . ALA A 1 91 ? -0.037 2.434 9.761 1.00 98.31 91 ALA A C 1
ATOM 706 O O . ALA A 1 91 ? -0.312 2.326 10.951 1.00 98.31 91 ALA A O 1
ATOM 707 N N . LEU A 1 92 ? -0.788 1.872 8.801 1.00 97.81 92 LEU A N 1
ATOM 708 C CA . LEU A 1 92 ? -2.007 1.106 9.100 1.00 97.81 92 LEU A CA 1
ATOM 709 C C . LEU A 1 92 ? -1.686 -0.206 9.820 1.00 97.81 92 LEU A C 1
ATOM 711 O O . LEU A 1 92 ? -2.463 -0.651 10.653 1.00 97.81 92 LEU A O 1
ATOM 715 N N . LEU A 1 93 ? -0.555 -0.833 9.486 1.00 97.62 93 LEU A N 1
ATOM 716 C CA . LEU A 1 93 ? -0.087 -2.052 10.143 1.00 97.62 93 LEU A CA 1
ATOM 717 C C . LEU A 1 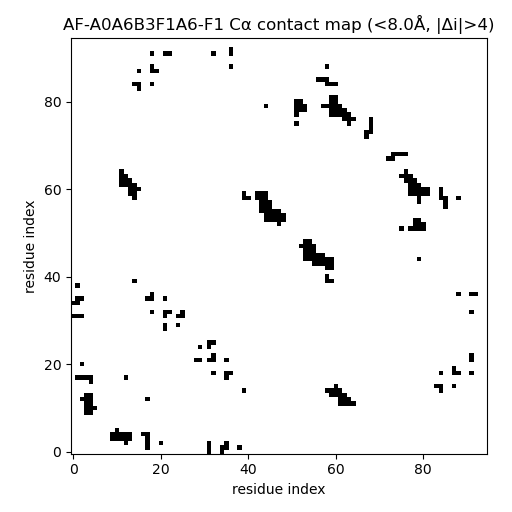93 ? 0.293 -1.816 11.614 1.00 97.62 93 LEU A C 1
ATOM 719 O O . LEU A 1 93 ? 0.161 -2.732 12.421 1.00 97.62 93 LEU A O 1
ATOM 723 N N . GLY A 1 94 ? 0.789 -0.621 11.945 1.00 97.00 94 GLY A N 1
ATOM 724 C CA . GLY A 1 94 ? 1.186 -0.244 13.303 1.00 97.00 94 GLY A CA 1
ATOM 725 C C . GLY A 1 94 ? 0.091 0.416 14.149 1.00 97.00 94 GLY A C 1
ATOM 726 O O . GLY A 1 94 ? 0.364 0.727 15.306 1.00 97.00 94 GLY A O 1
ATOM 727 N N . ALA A 1 95 ? -1.093 0.663 13.581 1.00 93.31 95 ALA A N 1
ATOM 728 C CA . ALA A 1 95 ? -2.235 1.298 14.244 1.00 93.31 95 ALA A CA 1
ATOM 729 C C . ALA A 1 95 ? -3.163 0.267 14.903 1.00 93.31 95 ALA A C 1
ATOM 731 O O . ALA A 1 95 ? -3.653 0.566 16.015 1.00 93.31 95 ALA A O 1
#

Foldseek 3Di:
DQDFPDPDPGPKDALVVSLVVCVVCCVPCVVSLVVSLVVQVVVQADPDDVPQNGDHQQGWRIADDDDCVVVCVDVDRTHRPDPCSRVSSVVSVVD

Nearest PDB structures (foldseek):
  7vma-assembly1_A  TM=9.113E-01  e=2.626E-06  Thermococcus gammatolerans EJ3
  5ca3-assembly1_A  TM=7.623E-01  e=2.491E+00  Escherichia coli K-12
  7q1u-assembly1_B  TM=5.610E-01  e=3.230E+00  Escherichia coli K-12

Radius of gyration: 13.44 Å; Cα contacts (8 Å, |Δi|>4): 150; chains: 1; bounding box: 31×18×41 Å

pLDDT: mean 81.38, std 21.12, range [33.25, 98.31]

Solvent-accessible surface area (backbone atoms only — not comparable to full-atom values): 5357 Å² total; per-residue (Å²): 110,70,71,57,80,36,89,89,87,28,86,29,56,37,33,51,63,38,44,54,51,24,56,76,37,32,96,83,40,50,66,34,34,57,41,40,52,52,56,43,59,80,53,38,26,77,50,80,35,84,92,37,47,33,31,69,71,38,28,38,29,37,37,57,84,68,71,44,65,78,70,64,76,46,95,59,56,55,34,28,79,46,89,54,26,42,60,46,49,55,53,60,74,74,105

Secondary structure (DSSP, 8-state):
-PPPSBTTTB-SEEHHHHHHHHHHHTTT-HHHHHHHHHHHHTT---S-BTTTTB-TTPPPSEE--SGGGTTTSSS-SEE---TTHHHHHHHH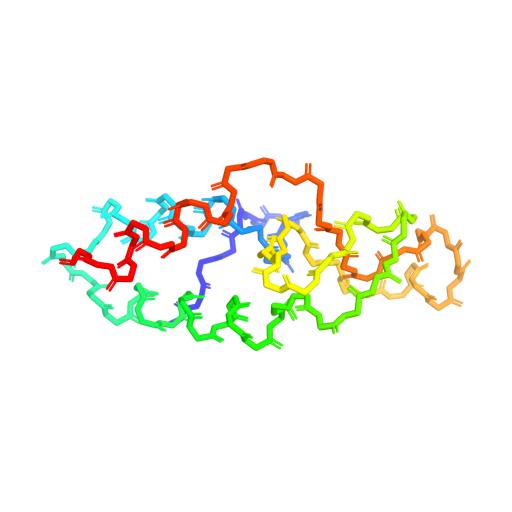HT-